Protein AF-A0A928DWS7-F1 (afdb_monomer_lite)

Structure (mmCIF, N/CA/C/O backbone):
data_AF-A0A928DWS7-F1
#
_entry.id   AF-A0A928DWS7-F1
#
loop_
_atom_site.group_PDB
_atom_site.id
_atom_site.type_symbol
_atom_site.label_atom_id
_atom_site.label_alt_id
_atom_site.label_comp_id
_atom_site.label_asym_id
_atom_site.label_entity_id
_atom_site.label_seq_id
_atom_site.pdbx_PDB_ins_code
_atom_site.Cartn_x
_atom_site.Cartn_y
_atom_site.Cartn_z
_atom_site.occupancy
_atom_site.B_iso_or_equiv
_atom_site.auth_seq_id
_atom_site.auth_comp_id
_atom_site.auth_asym_id
_atom_site.auth_atom_id
_atom_site.pdbx_PDB_model_num
ATOM 1 N N . MET A 1 1 ? 19.136 4.650 -46.556 1.00 68.00 1 MET A N 1
ATOM 2 C CA . MET A 1 1 ? 18.592 3.556 -45.717 1.00 68.00 1 MET A CA 1
ATOM 3 C C . MET A 1 1 ? 17.969 4.163 -44.463 1.00 68.00 1 MET A C 1
ATOM 5 O O . MET A 1 1 ? 18.378 5.256 -44.080 1.00 68.00 1 MET A O 1
ATOM 9 N N . ALA A 1 2 ? 16.989 3.501 -43.843 1.00 83.31 2 ALA A N 1
ATOM 10 C CA . ALA A 1 2 ? 16.414 3.910 -42.556 1.00 83.31 2 ALA A CA 1
ATOM 11 C C . ALA A 1 2 ? 17.062 3.123 -41.400 1.00 83.31 2 ALA A C 1
ATOM 13 O O . ALA A 1 2 ? 17.395 1.951 -41.567 1.00 83.31 2 ALA A O 1
ATOM 14 N N . PHE A 1 3 ? 17.236 3.756 -40.236 1.00 87.12 3 PHE A N 1
ATOM 15 C CA . PHE A 1 3 ? 17.772 3.102 -39.038 1.00 87.12 3 PHE A CA 1
ATOM 16 C C . PHE A 1 3 ? 16.782 2.067 -38.485 1.00 87.12 3 PHE A C 1
ATOM 18 O O . PHE A 1 3 ? 15.599 2.367 -38.322 1.00 87.12 3 PHE A O 1
ATOM 25 N N . HIS A 1 4 ? 17.270 0.875 -38.137 1.00 87.94 4 HIS A N 1
ATOM 26 C CA . HIS A 1 4 ? 16.476 -0.162 -37.481 1.00 87.94 4 HIS A CA 1
ATOM 27 C C . HIS A 1 4 ? 17.204 -0.706 -36.250 1.00 87.94 4 HIS A C 1
ATOM 29 O O . HIS A 1 4 ? 18.320 -1.215 -36.349 1.00 87.94 4 HIS A O 1
ATOM 35 N N . PHE A 1 5 ? 16.557 -0.627 -35.085 1.00 91.38 5 PHE A N 1
ATOM 36 C CA . PHE A 1 5 ? 17.107 -1.155 -33.842 1.00 91.38 5 PHE A CA 1
ATOM 37 C C . PHE A 1 5 ? 16.766 -2.640 -33.685 1.00 91.38 5 PHE A C 1
ATOM 39 O O . PHE A 1 5 ? 15.616 -3.005 -33.444 1.00 91.38 5 PHE A O 1
ATOM 46 N N . ARG A 1 6 ? 17.778 -3.512 -33.773 1.00 90.62 6 ARG A N 1
ATOM 47 C CA . ARG A 1 6 ? 17.597 -4.977 -33.768 1.00 90.62 6 ARG A CA 1
ATOM 48 C C . ARG A 1 6 ? 16.918 -5.519 -32.502 1.00 90.62 6 ARG A C 1
ATOM 50 O O . ARG A 1 6 ? 16.294 -6.573 -32.553 1.00 90.62 6 ARG A O 1
ATOM 57 N N . LEU A 1 7 ? 17.027 -4.816 -31.372 1.00 93.81 7 LEU A N 1
ATOM 58 C CA . LEU A 1 7 ? 16.445 -5.236 -30.091 1.00 93.81 7 LEU A CA 1
ATOM 59 C C . LEU A 1 7 ? 15.111 -4.543 -29.775 1.00 93.81 7 LEU A C 1
ATOM 61 O O . LEU A 1 7 ? 14.636 -4.631 -28.645 1.00 93.81 7 LEU A O 1
ATOM 65 N N . ARG A 1 8 ? 14.473 -3.890 -30.757 1.00 93.69 8 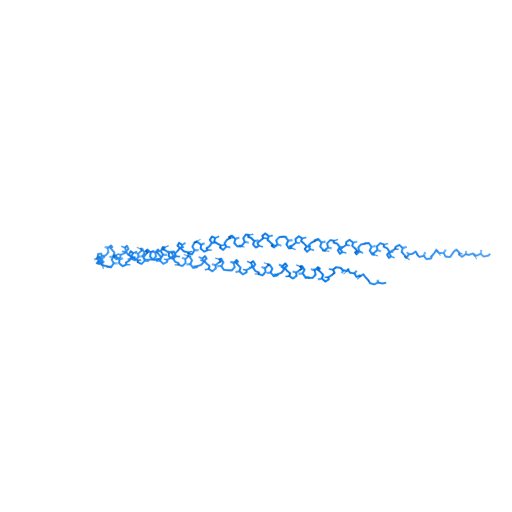ARG A N 1
ATOM 66 C CA . ARG A 1 8 ? 13.236 -3.122 -30.543 1.00 93.69 8 ARG A CA 1
ATOM 67 C C . ARG A 1 8 ? 12.110 -3.950 -29.927 1.00 93.69 8 ARG A C 1
ATOM 69 O O . ARG A 1 8 ? 11.414 -3.468 -29.041 1.00 93.69 8 ARG A O 1
ATOM 76 N N . THR A 1 9 ? 11.929 -5.193 -30.368 1.00 94.69 9 THR A N 1
ATOM 77 C CA . THR A 1 9 ? 10.902 -6.086 -29.808 1.00 94.69 9 THR A CA 1
ATOM 78 C C . THR A 1 9 ? 11.180 -6.414 -28.343 1.00 94.69 9 THR A C 1
ATOM 80 O O . THR A 1 9 ? 10.264 -6.397 -27.530 1.00 94.69 9 THR A O 1
ATOM 83 N N . VAL A 1 10 ? 12.445 -6.650 -27.985 1.00 94.94 10 VAL A N 1
ATOM 84 C CA . VAL A 1 10 ? 12.838 -6.960 -26.602 1.00 94.94 10 VAL A CA 1
ATOM 85 C C . VAL A 1 10 ? 12.668 -5.735 -25.703 1.00 94.94 10 VAL A C 1
ATOM 87 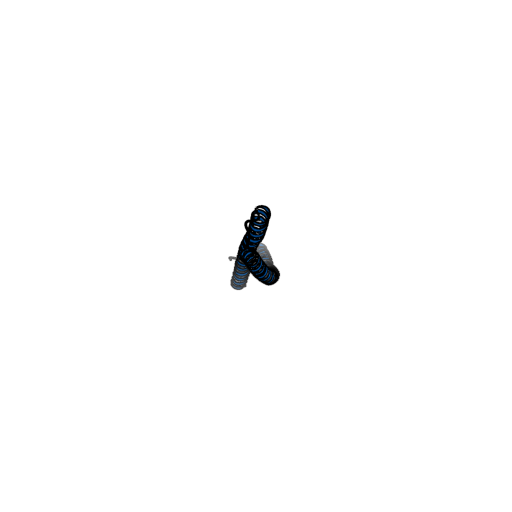O O . VAL A 1 10 ? 12.129 -5.858 -24.608 1.00 94.94 10 VAL A O 1
ATOM 90 N N . GLN A 1 11 ? 13.045 -4.549 -26.188 1.00 94.69 11 GLN A N 1
ATOM 91 C CA . GLN A 1 11 ? 12.812 -3.279 -25.496 1.00 94.69 11 GLN A CA 1
ATOM 92 C C . GLN A 1 11 ? 11.321 -3.073 -25.192 1.00 94.69 11 GLN A C 1
ATOM 94 O O . GLN A 1 11 ? 10.976 -2.808 -24.046 1.00 94.69 11 GLN A O 1
ATOM 99 N N . LYS A 1 12 ? 10.433 -3.296 -26.172 1.00 96.25 12 LYS A N 1
ATOM 100 C CA . LYS A 1 12 ? 8.976 -3.205 -25.966 1.00 96.25 12 LYS A CA 1
ATOM 101 C C . LYS A 1 12 ? 8.462 -4.174 -24.900 1.00 96.25 12 LYS A C 1
ATOM 103 O O . LYS A 1 12 ? 7.630 -3.797 -24.087 1.00 96.25 12 LYS A O 1
ATOM 108 N N . VAL A 1 13 ? 8.954 -5.415 -24.881 1.00 96.62 13 VAL A N 1
ATOM 109 C CA . VAL A 1 13 ? 8.576 -6.386 -23.837 1.00 96.62 13 VAL A CA 1
ATOM 110 C C . VAL A 1 13 ? 8.987 -5.886 -22.450 1.00 96.62 13 VAL A C 1
ATOM 112 O O . VAL A 1 13 ? 8.236 -6.052 -21.494 1.00 96.62 13 VAL A O 1
ATOM 115 N N . GLN A 1 14 ? 10.152 -5.249 -22.330 1.00 96.00 14 GLN A N 1
ATOM 116 C CA . GLN A 1 14 ? 10.609 -4.701 -21.052 1.00 96.00 14 GLN A CA 1
ATOM 117 C C . GLN A 1 14 ? 9.837 -3.451 -20.622 1.00 96.00 14 GLN A C 1
ATOM 119 O O . GLN A 1 14 ? 9.562 -3.282 -19.435 1.00 96.00 14 GLN A O 1
ATOM 124 N N . GLU A 1 15 ? 9.442 -2.603 -21.573 1.00 97.12 15 GLU A N 1
ATOM 125 C CA . GLU A 1 15 ? 8.537 -1.476 -21.322 1.00 97.12 15 GLU A CA 1
ATOM 126 C C . GLU A 1 15 ? 7.193 -1.968 -20.771 1.00 97.12 15 GLU A C 1
ATOM 128 O O . GLU A 1 15 ? 6.758 -1.489 -19.727 1.00 97.12 15 GLU A O 1
ATOM 133 N N . LEU A 1 16 ? 6.599 -2.993 -21.394 1.00 97.25 16 LEU A N 1
ATOM 134 C CA . LEU A 1 16 ? 5.348 -3.597 -20.923 1.00 97.25 16 LEU A CA 1
ATOM 135 C C . LEU A 1 16 ? 5.480 -4.161 -19.504 1.00 97.25 16 LEU A C 1
ATOM 137 O O . LEU A 1 16 ? 4.663 -3.845 -18.648 1.00 97.25 16 LEU A O 1
ATOM 141 N N . LYS A 1 17 ? 6.547 -4.916 -19.213 1.00 95.19 17 LYS A N 1
ATOM 142 C CA . LYS A 1 17 ? 6.801 -5.441 -17.859 1.00 95.19 17 LYS A CA 1
ATOM 143 C C . LYS A 1 17 ? 6.961 -4.337 -16.814 1.00 95.19 17 LYS A C 1
ATOM 145 O O . LYS A 1 17 ? 6.488 -4.476 -15.687 1.00 95.19 17 LYS A O 1
ATOM 150 N N . ARG A 1 18 ? 7.638 -3.237 -17.160 1.00 97.62 18 ARG A N 1
ATOM 151 C CA . ARG A 1 18 ? 7.743 -2.065 -16.280 1.00 97.62 18 ARG A CA 1
ATOM 152 C C . ARG A 1 18 ? 6.356 -1.486 -16.012 1.00 97.62 18 ARG A C 1
ATOM 154 O O . ARG A 1 18 ? 6.051 -1.158 -14.869 1.00 97.62 18 ARG A O 1
ATOM 161 N N . ASP A 1 19 ? 5.532 -1.361 -17.043 1.00 98.00 19 ASP A N 1
ATOM 162 C CA . ASP A 1 19 ? 4.207 -0.755 -16.933 1.00 98.00 19 ASP A CA 1
ATOM 163 C C . ASP A 1 19 ? 3.243 -1.644 -16.124 1.00 98.00 19 ASP A C 1
ATOM 165 O O . ASP A 1 19 ? 2.558 -1.140 -15.235 1.00 98.00 19 ASP A O 1
ATOM 169 N N . GLU A 1 20 ? 3.295 -2.967 -16.297 1.00 97.12 20 GLU A N 1
ATOM 170 C CA . GLU A 1 20 ? 2.606 -3.946 -15.439 1.00 97.12 20 GLU A CA 1
ATOM 171 C C . GLU A 1 20 ? 3.024 -3.810 -13.966 1.00 97.12 20 GLU A C 1
ATOM 173 O O . GLU A 1 20 ? 2.186 -3.815 -13.057 1.00 97.12 20 GLU A O 1
ATOM 178 N N . LYS A 1 21 ? 4.327 -3.627 -13.707 1.00 97.06 21 LYS A N 1
ATOM 179 C CA . LYS A 1 21 ? 4.839 -3.407 -12.348 1.00 97.06 21 LYS A CA 1
ATOM 180 C C . LYS A 1 21 ? 4.359 -2.082 -11.754 1.00 97.06 21 LYS A C 1
ATOM 182 O O . LYS A 1 21 ? 4.072 -2.048 -10.555 1.00 97.06 21 LYS A O 1
ATOM 187 N N . LYS A 1 22 ? 4.252 -1.017 -12.561 1.00 97.94 22 LYS A N 1
ATOM 188 C CA . LYS A 1 22 ? 3.690 0.283 -12.144 1.00 97.94 22 LYS A CA 1
ATOM 189 C C . LYS A 1 22 ? 2.221 0.159 -11.777 1.00 97.94 22 LYS A C 1
ATOM 191 O O . LYS A 1 22 ? 1.818 0.667 -10.734 1.00 97.94 22 LYS A O 1
ATOM 196 N N . GLN A 1 23 ? 1.447 -0.539 -12.602 1.00 98.19 23 GLN A N 1
ATOM 197 C CA . GLN A 1 23 ? 0.036 -0.779 -12.332 1.00 98.19 23 GLN A CA 1
ATOM 198 C C . GLN A 1 23 ? -0.145 -1.581 -11.040 1.00 98.19 23 GLN A C 1
ATOM 200 O O . GLN A 1 23 ? -0.872 -1.148 -10.151 1.00 98.19 23 GLN A O 1
ATOM 205 N N . THR A 1 24 ? 0.593 -2.683 -10.884 1.00 97.00 24 THR A N 1
ATOM 206 C CA . THR A 1 24 ? 0.567 -3.494 -9.656 1.00 97.00 24 THR A CA 1
ATOM 207 C C . THR A 1 24 ? 0.898 -2.656 -8.416 1.00 97.00 24 THR A C 1
ATOM 209 O O . THR A 1 24 ? 0.219 -2.758 -7.397 1.00 97.00 24 THR A O 1
ATOM 212 N N . LEU A 1 25 ? 1.915 -1.789 -8.489 1.00 98.19 25 LEU A N 1
ATOM 213 C CA . LEU A 1 25 ? 2.262 -0.897 -7.379 1.00 98.19 25 LEU A CA 1
ATOM 214 C C . LEU A 1 25 ? 1.119 0.073 -7.044 1.00 98.19 25 LEU A C 1
ATOM 216 O O . LEU A 1 25 ? 0.811 0.267 -5.870 1.00 98.19 25 LEU A O 1
ATOM 220 N N . ALA A 1 26 ? 0.477 0.660 -8.056 1.00 98.19 26 ALA A N 1
ATOM 221 C CA . ALA A 1 26 ? -0.658 1.557 -7.857 1.00 98.19 26 ALA A CA 1
ATOM 222 C C . ALA A 1 26 ? -1.836 0.843 -7.169 1.00 98.19 26 ALA A C 1
ATOM 224 O O . ALA A 1 26 ? -2.413 1.382 -6.226 1.00 98.19 26 ALA A O 1
ATOM 225 N N . GLU A 1 27 ? -2.141 -0.391 -7.576 1.00 98.06 27 GLU A N 1
ATOM 226 C CA . GLU A 1 27 ? -3.183 -1.214 -6.953 1.00 98.06 27 GLU A CA 1
ATOM 227 C C . GLU A 1 27 ? -2.870 -1.537 -5.482 1.00 98.06 27 GLU A C 1
ATOM 229 O O . GLU A 1 27 ? -3.758 -1.486 -4.628 1.00 98.06 27 GLU A O 1
ATOM 234 N N . LEU A 1 28 ? -1.609 -1.846 -5.155 1.00 98.00 28 LEU A N 1
ATOM 235 C CA . LEU A 1 28 ? -1.191 -2.097 -3.771 1.00 98.00 28 LEU A CA 1
ATOM 236 C C . LEU A 1 28 ? -1.313 -0.842 -2.897 1.00 98.00 28 LEU A C 1
ATOM 238 O O . LEU A 1 28 ? -1.804 -0.927 -1.771 1.00 98.00 28 LEU A O 1
ATOM 242 N N . LEU A 1 29 ? -0.918 0.322 -3.418 1.00 98.06 29 LEU A N 1
ATOM 243 C CA . LEU A 1 29 ? -1.060 1.603 -2.719 1.00 98.06 29 LEU A CA 1
ATOM 244 C C . LEU A 1 29 ? -2.533 1.969 -2.501 1.00 98.06 29 LEU A C 1
ATOM 246 O O . LEU A 1 29 ? -2.901 2.435 -1.424 1.00 98.06 29 LEU A O 1
ATOM 250 N N . GLN A 1 30 ? -3.398 1.705 -3.483 1.00 98.31 30 GLN A N 1
ATOM 251 C CA . GLN A 1 30 ? -4.838 1.893 -3.316 1.00 98.31 30 GLN A CA 1
ATOM 252 C C . GLN A 1 30 ? -5.387 1.006 -2.190 1.00 98.31 30 GLN A C 1
ATOM 254 O O . GLN A 1 30 ? -6.077 1.503 -1.301 1.00 98.31 30 GLN A O 1
ATOM 259 N N . LYS A 1 31 ? -5.030 -0.285 -2.173 1.00 97.88 31 LYS A N 1
ATOM 260 C CA . LYS A 1 31 ? -5.426 -1.205 -1.093 1.00 97.88 31 LYS A CA 1
ATOM 261 C C . LYS A 1 31 ? -4.940 -0.731 0.277 1.00 97.88 31 LYS A C 1
ATOM 263 O O . LYS A 1 31 ? -5.658 -0.891 1.262 1.00 97.88 31 LYS A O 1
ATOM 268 N N . GLN A 1 32 ? -3.752 -0.128 0.352 1.00 98.25 32 GLN A N 1
ATOM 269 C CA . GLN A 1 32 ? -3.217 0.420 1.600 1.00 98.25 32 GLN A CA 1
ATOM 270 C C . GLN A 1 32 ? -4.070 1.586 2.104 1.00 98.25 32 GLN A C 1
ATOM 272 O O . GLN A 1 32 ? -4.421 1.617 3.283 1.00 98.25 32 GLN A O 1
ATOM 277 N N . ASN A 1 33 ? -4.470 2.489 1.208 1.00 98.12 33 ASN A N 1
ATOM 278 C CA . ASN A 1 33 ? -5.361 3.595 1.552 1.00 98.12 33 ASN A CA 1
ATOM 279 C C . ASN A 1 33 ? -6.721 3.085 2.052 1.00 98.12 33 ASN A C 1
ATOM 281 O O . ASN A 1 33 ? -7.184 3.502 3.113 1.00 98.12 33 ASN A O 1
ATOM 285 N N . GLU A 1 34 ? -7.329 2.122 1.354 1.00 97.94 34 GLU A N 1
ATOM 286 C CA . GLU A 1 34 ? -8.592 1.503 1.780 1.00 97.94 34 GLU A CA 1
ATOM 287 C C . GLU A 1 34 ? -8.470 0.842 3.164 1.00 97.94 34 GLU A C 1
ATOM 289 O O . GLU A 1 34 ? -9.386 0.907 3.992 1.00 97.94 34 GLU A O 1
ATOM 294 N N . LEU A 1 35 ? -7.331 0.206 3.445 1.00 97.88 35 LEU A N 1
ATOM 295 C CA . LEU A 1 35 ? -7.051 -0.402 4.741 1.00 97.88 35 LEU A CA 1
ATOM 296 C C . LEU A 1 35 ? -6.922 0.656 5.847 1.00 97.88 35 LEU A C 1
ATOM 298 O O . LEU A 1 35 ? -7.516 0.507 6.919 1.00 97.88 35 LEU A O 1
ATOM 302 N N . HIS A 1 36 ? -6.216 1.756 5.578 1.00 98.12 36 HIS A N 1
ATOM 303 C CA . HIS A 1 36 ? -6.091 2.888 6.499 1.00 98.12 36 HIS A CA 1
ATOM 304 C C . HIS A 1 36 ? -7.442 3.532 6.807 1.00 98.12 36 HIS A C 1
ATOM 306 O O . HIS A 1 36 ? -7.736 3.817 7.972 1.00 98.12 36 HIS A O 1
ATOM 312 N N . GLU A 1 37 ? -8.304 3.697 5.805 1.00 98.31 37 GLU A N 1
ATOM 313 C CA . GLU A 1 37 ? -9.667 4.198 5.990 1.00 98.31 37 GLU A CA 1
ATOM 314 C C . GLU A 1 37 ? -10.501 3.273 6.888 1.00 98.31 37 GLU A C 1
ATOM 316 O O . GLU A 1 37 ? -11.172 3.738 7.821 1.00 98.31 37 GLU A O 1
ATOM 321 N N . LYS A 1 38 ? -10.417 1.951 6.677 1.00 98.00 38 LYS A N 1
ATOM 322 C CA . LYS A 1 38 ? -11.077 0.952 7.536 1.00 98.00 38 LYS A CA 1
ATOM 323 C C . LYS A 1 38 ? -10.574 1.036 8.976 1.00 98.00 38 LYS A C 1
ATOM 325 O O . LYS A 1 38 ? -11.385 1.098 9.905 1.00 98.00 38 LYS A O 1
ATOM 330 N N . MET A 1 39 ? -9.259 1.104 9.179 1.00 98.31 39 MET A N 1
ATOM 331 C CA . MET A 1 39 ? -8.655 1.248 10.508 1.00 98.31 39 MET A CA 1
ATOM 332 C C . MET A 1 39 ? -9.100 2.544 11.194 1.00 98.31 39 MET A C 1
ATOM 334 O O . MET A 1 39 ? -9.472 2.528 12.371 1.00 98.31 39 MET A O 1
ATOM 338 N N . ALA A 1 40 ? -9.125 3.664 10.468 1.00 98.38 40 ALA A N 1
ATOM 339 C CA . ALA A 1 40 ? -9.605 4.944 10.982 1.00 98.38 40 ALA A CA 1
ATOM 340 C C . ALA A 1 40 ? -11.088 4.877 11.381 1.00 98.38 40 ALA A C 1
ATOM 342 O O . ALA A 1 40 ? -11.468 5.381 12.441 1.00 98.38 40 ALA A O 1
ATOM 343 N N . SER A 1 41 ? -11.923 4.209 10.582 1.00 98.19 41 SER A N 1
ATOM 344 C CA . SER A 1 41 ? -13.337 3.970 10.892 1.00 98.19 41 SER A CA 1
ATOM 345 C C . SER A 1 41 ? -13.516 3.144 12.172 1.00 98.19 41 SER A C 1
ATOM 347 O O . SER A 1 41 ? -14.304 3.521 13.042 1.00 98.19 41 SER A O 1
ATOM 349 N N . ILE A 1 42 ? -12.743 2.067 12.355 1.00 97.75 42 ILE A N 1
ATOM 350 C CA . ILE A 1 42 ? -12.785 1.257 13.585 1.00 97.75 42 ILE A CA 1
ATOM 351 C C . ILE A 1 42 ? -12.324 2.068 14.799 1.00 97.75 42 ILE A C 1
ATOM 353 O O . ILE A 1 42 ? -13.009 2.067 15.820 1.00 97.75 42 ILE A O 1
ATOM 357 N N . ARG A 1 43 ? -11.230 2.832 14.690 1.00 97.94 43 ARG A N 1
ATOM 358 C CA . ARG A 1 43 ? -10.757 3.714 15.773 1.00 97.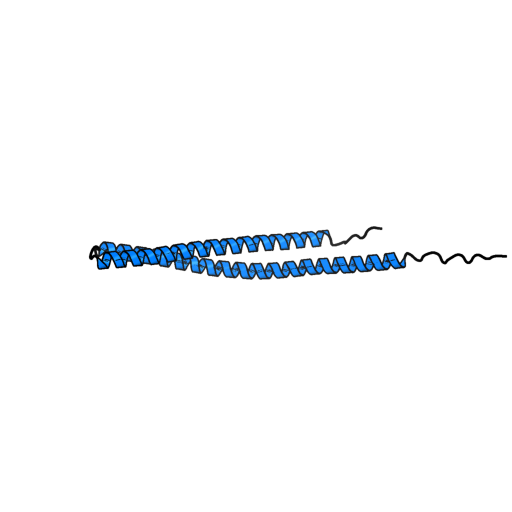94 43 ARG A CA 1
ATOM 359 C C . ARG A 1 43 ? -11.827 4.729 16.186 1.00 97.94 43 ARG A C 1
ATOM 361 O O . ARG A 1 43 ? -12.079 4.902 17.378 1.00 97.94 43 ARG A O 1
ATOM 368 N N . LYS A 1 44 ? -12.517 5.341 15.216 1.00 98.06 44 LYS A N 1
ATOM 369 C CA . LYS A 1 44 ? -13.661 6.233 15.476 1.00 98.06 44 LYS A CA 1
ATOM 370 C C . LYS A 1 44 ? -14.802 5.502 16.192 1.00 98.06 44 LYS A C 1
ATOM 372 O O . LYS A 1 44 ? -15.364 6.046 17.140 1.00 98.06 44 LYS A O 1
ATOM 377 N N . LYS A 1 45 ? -15.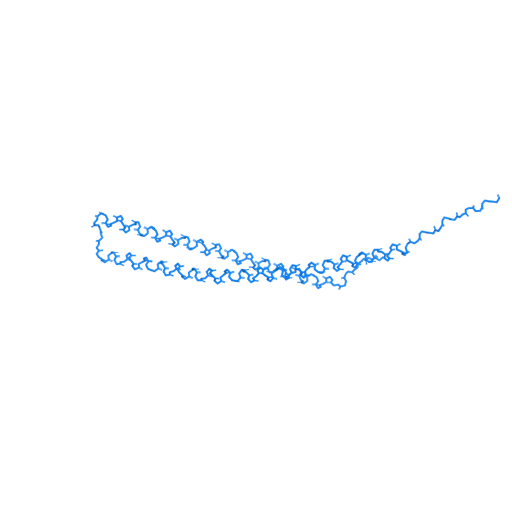128 4.267 15.790 1.00 97.62 45 LYS A N 1
ATOM 378 C CA . LYS A 1 45 ? -16.153 3.440 16.458 1.00 97.62 45 LYS A CA 1
ATOM 379 C C . LYS A 1 45 ? -15.778 3.104 17.903 1.00 97.62 45 LYS A C 1
ATOM 381 O O . LYS A 1 45 ? -16.642 3.205 18.771 1.00 97.62 45 LYS A O 1
ATOM 386 N N . ILE A 1 46 ? -14.515 2.769 18.177 1.00 97.06 46 ILE A N 1
ATOM 387 C CA . ILE A 1 46 ? -14.015 2.533 19.543 1.00 97.06 46 ILE A CA 1
ATOM 388 C C . ILE A 1 46 ? -14.182 3.800 20.387 1.00 97.06 46 ILE A C 1
ATOM 390 O O . ILE A 1 46 ? -14.766 3.744 21.467 1.00 97.06 46 ILE A O 1
ATOM 394 N N . ALA A 1 47 ? -13.729 4.953 19.884 1.00 97.44 47 ALA A N 1
ATOM 395 C CA . ALA A 1 47 ? -13.841 6.225 20.598 1.00 97.44 47 ALA A CA 1
ATOM 396 C C . ALA A 1 47 ? -15.303 6.590 20.906 1.00 97.44 47 ALA A C 1
ATOM 398 O O . ALA A 1 47 ? -15.629 6.943 22.039 1.00 97.44 47 ALA A O 1
ATOM 399 N N . ARG A 1 48 ? -16.200 6.430 19.923 1.00 97.00 48 ARG A N 1
ATOM 400 C CA . ARG A 1 48 ? -17.640 6.661 20.100 1.00 97.00 48 ARG A CA 1
ATOM 401 C C . ARG A 1 48 ? -18.242 5.732 21.154 1.00 97.00 48 ARG A C 1
ATOM 403 O O . ARG A 1 48 ? -18.957 6.206 22.028 1.00 97.00 48 ARG A O 1
ATOM 410 N N . THR A 1 49 ? -17.917 4.442 21.096 1.00 95.31 49 THR A N 1
ATOM 411 C CA . THR A 1 49 ? -18.397 3.431 22.053 1.00 95.31 49 THR A CA 1
ATOM 412 C C . THR A 1 49 ? -17.964 3.772 23.477 1.00 95.31 49 THR A C 1
ATOM 414 O O . THR A 1 49 ? -18.784 3.781 24.393 1.00 95.31 49 THR A O 1
ATOM 417 N N . ARG A 1 50 ? -16.690 4.138 23.657 1.00 95.50 50 ARG A N 1
ATOM 418 C CA . ARG A 1 50 ? -16.145 4.540 24.959 1.00 95.50 50 ARG A CA 1
ATOM 419 C C . ARG A 1 50 ? -16.814 5.806 25.494 1.00 95.50 50 ARG A C 1
ATOM 421 O O . ARG A 1 50 ? -17.126 5.863 26.682 1.00 95.50 50 ARG A O 1
ATOM 428 N N . SER A 1 51 ? -17.058 6.795 24.631 1.00 95.31 51 SER A N 1
ATOM 429 C CA . SER A 1 51 ? -17.755 8.034 25.002 1.00 95.31 51 SER A CA 1
ATOM 430 C C . SER A 1 51 ? -19.205 7.772 25.410 1.00 95.31 51 SER A C 1
ATOM 432 O O . SER A 1 51 ? -19.653 8.295 26.425 1.00 95.31 51 SER A O 1
ATOM 434 N N . GLU A 1 52 ? -19.928 6.940 24.658 1.00 93.50 52 GLU A N 1
ATOM 435 C CA . GLU A 1 52 ? -21.311 6.570 24.972 1.00 93.50 52 GLU A CA 1
ATOM 436 C C . GLU A 1 52 ? -21.393 5.806 26.298 1.00 93.50 52 GLU A C 1
ATOM 438 O O . GLU A 1 52 ? -22.235 6.110 27.144 1.00 93.50 52 GLU A O 1
ATOM 443 N N . ARG A 1 53 ? -20.471 4.860 26.524 1.00 93.50 53 ARG A N 1
ATOM 444 C CA . ARG A 1 53 ? -20.363 4.151 27.802 1.00 93.50 53 ARG A CA 1
ATOM 445 C C . ARG A 1 53 ? -20.119 5.124 28.956 1.00 93.50 53 ARG A C 1
ATOM 447 O O . ARG A 1 53 ? -20.785 5.014 29.980 1.00 93.50 53 ARG A O 1
ATOM 454 N N . ALA A 1 54 ? -19.178 6.058 28.807 1.00 92.56 54 ALA A N 1
ATOM 455 C CA . ALA A 1 54 ? -18.854 7.042 29.840 1.00 92.56 54 ALA A CA 1
ATOM 456 C C . ALA A 1 54 ? -20.053 7.946 30.170 1.00 92.56 54 ALA A C 1
ATOM 458 O O . ALA A 1 54 ? -20.364 8.139 31.345 1.00 92.56 54 ALA A O 1
ATOM 459 N N . GLN A 1 55 ? -20.768 8.424 29.147 1.00 93.56 55 GLN A N 1
ATOM 460 C CA . GLN A 1 55 ? -21.972 9.232 29.325 1.00 93.56 55 GLN A CA 1
ATOM 461 C C . GLN A 1 55 ? -23.054 8.463 30.098 1.00 93.56 55 GLN A C 1
ATOM 463 O O . GLN A 1 55 ? -23.486 8.909 31.160 1.00 93.56 55 GLN A O 1
ATOM 468 N N . ARG A 1 56 ? -23.431 7.264 29.636 1.00 91.31 56 ARG A N 1
ATOM 469 C CA . ARG A 1 56 ? -24.485 6.463 30.286 1.00 91.31 56 ARG A CA 1
ATOM 470 C C . ARG A 1 56 ? -24.119 6.037 31.711 1.00 91.31 56 ARG A C 1
ATOM 472 O O . ARG A 1 56 ? -24.994 5.885 32.561 1.00 91.31 56 ARG A O 1
ATOM 479 N N . MET A 1 57 ? -22.829 5.846 31.986 1.00 90.25 57 MET A N 1
ATOM 480 C CA . MET A 1 57 ? -22.331 5.559 33.332 1.00 90.25 57 MET A CA 1
ATOM 481 C C . MET A 1 57 ? -22.504 6.762 34.265 1.00 90.25 57 MET A C 1
ATOM 483 O O . MET A 1 57 ? -22.928 6.587 35.405 1.00 90.25 57 MET A O 1
ATOM 487 N N . SER A 1 58 ? -22.232 7.978 33.774 1.00 90.19 58 SER A N 1
ATOM 488 C CA . SER A 1 58 ? -22.416 9.220 34.538 1.00 90.19 58 SER A CA 1
ATOM 489 C C . SER A 1 58 ? -23.884 9.480 34.898 1.00 90.19 58 SER A C 1
ATOM 491 O O . SER A 1 58 ? -24.186 9.934 35.998 1.00 90.19 58 SER A O 1
ATOM 493 N N . GLU A 1 59 ? -24.800 9.078 34.016 1.00 91.19 59 GLU A N 1
ATOM 494 C CA . GLU A 1 59 ? -26.251 9.182 34.202 1.00 91.19 59 GLU A CA 1
ATOM 495 C C . GLU A 1 59 ? -26.821 8.039 35.076 1.00 91.19 59 GLU A C 1
ATOM 497 O O . GLU A 1 59 ? -28.025 7.980 35.312 1.00 91.19 59 GLU A O 1
ATOM 502 N N . LYS A 1 60 ? -25.970 7.123 35.577 1.00 85.56 60 LYS A N 1
ATOM 503 C CA . LYS A 1 60 ? -26.352 5.899 36.318 1.00 85.56 60 LYS A CA 1
ATOM 504 C C . LYS A 1 60 ? -27.345 5.005 35.555 1.00 85.56 60 LYS A C 1
ATOM 506 O O . LYS A 1 60 ? -28.106 4.257 36.163 1.00 85.56 60 LYS A O 1
ATOM 511 N N . MET A 1 61 ? -27.317 5.051 34.223 1.00 82.38 61 MET A N 1
ATOM 512 C CA . MET A 1 61 ? -28.265 4.353 33.345 1.00 82.38 61 MET A CA 1
ATOM 513 C C . MET A 1 61 ? -27.781 2.973 32.872 1.00 82.38 61 MET A C 1
ATOM 515 O O . MET A 1 61 ? -28.407 2.383 31.993 1.00 82.38 61 MET A O 1
ATOM 519 N N . LEU A 1 62 ? -26.665 2.457 33.404 1.00 84.25 62 LEU A N 1
ATOM 520 C CA . LEU A 1 62 ? -26.092 1.176 32.979 1.00 84.25 62 LEU A CA 1
ATOM 521 C C . LEU A 1 62 ? -26.283 0.074 34.017 1.00 84.25 62 LEU A C 1
ATOM 523 O O . LEU A 1 62 ? -25.853 0.203 35.163 1.00 84.25 62 LEU A O 1
ATOM 527 N N . SER A 1 63 ? -26.834 -1.056 33.576 1.00 90.94 63 SER A N 1
ATOM 528 C CA . SER A 1 63 ? -26.724 -2.319 34.305 1.00 90.94 63 SER A CA 1
ATOM 529 C C . SER A 1 63 ? -25.339 -2.954 34.113 1.00 90.94 63 SER A C 1
ATOM 531 O O . SER A 1 63 ? -24.623 -2.664 33.149 1.00 90.94 63 SER A O 1
ATOM 533 N N . MET A 1 64 ? -24.963 -3.875 35.008 1.00 88.69 64 MET A N 1
ATOM 534 C CA . MET A 1 64 ? -23.719 -4.651 34.875 1.00 88.69 64 MET A CA 1
ATOM 535 C C . MET A 1 64 ? -23.662 -5.448 33.563 1.00 88.69 64 MET A C 1
ATOM 537 O O . MET A 1 64 ? -22.603 -5.534 32.940 1.00 88.69 64 MET A O 1
ATOM 541 N N . ASP A 1 65 ? -24.800 -5.971 33.100 1.00 93.56 65 ASP A N 1
ATOM 542 C CA . ASP A 1 65 ? -24.880 -6.679 31.821 1.00 93.56 65 ASP A CA 1
ATOM 543 C C . ASP A 1 65 ? -24.597 -5.754 30.636 1.00 93.56 65 ASP A C 1
ATOM 545 O O . ASP A 1 65 ? -23.853 -6.122 29.727 1.00 93.56 65 ASP A O 1
ATOM 549 N N . GLN A 1 66 ? -25.123 -4.526 30.656 1.00 91.81 66 GLN A N 1
ATOM 550 C CA . GLN A 1 66 ? -24.844 -3.534 29.617 1.00 91.81 66 GLN A CA 1
ATOM 551 C C . GLN A 1 66 ? -23.371 -3.111 29.628 1.00 91.81 66 GLN A C 1
ATOM 553 O O . GLN A 1 66 ? -22.754 -3.011 28.568 1.00 91.81 66 GLN A O 1
ATOM 558 N N . LEU A 1 67 ? -22.772 -2.926 30.810 1.00 91.12 67 LEU A N 1
ATOM 559 C CA . LEU A 1 67 ? -21.342 -2.630 30.938 1.00 91.12 67 LEU A CA 1
ATOM 560 C C . LEU A 1 67 ? -20.484 -3.746 30.319 1.00 91.12 67 LEU A C 1
ATOM 562 O O . LEU A 1 67 ? -19.555 -3.477 29.552 1.00 91.12 67 LEU A O 1
ATOM 566 N N . ARG A 1 68 ? -20.834 -5.006 30.605 1.00 94.00 68 ARG A N 1
ATOM 567 C CA . ARG A 1 68 ? -20.180 -6.181 30.023 1.00 94.00 68 ARG A CA 1
ATOM 568 C C . ARG A 1 68 ? -20.336 -6.220 28.502 1.00 94.00 68 ARG A C 1
ATOM 570 O O . ARG A 1 68 ? -19.362 -6.520 27.816 1.00 94.00 68 ARG A O 1
ATOM 577 N N . GLN A 1 69 ? -21.515 -5.898 27.969 1.00 94.56 69 GLN A N 1
ATOM 578 C CA . GLN A 1 69 ? -21.749 -5.836 26.521 1.00 94.56 69 GLN A CA 1
ATOM 579 C C . GLN A 1 69 ? -20.878 -4.771 25.843 1.00 94.56 69 GLN A C 1
ATOM 581 O O . GLN A 1 69 ? -20.239 -5.071 24.835 1.00 94.56 69 GLN A O 1
ATOM 586 N N . PHE A 1 70 ? -20.785 -3.565 26.417 1.00 94.25 70 PHE A N 1
ATOM 587 C CA . PHE A 1 70 ? -19.884 -2.523 25.913 1.00 94.25 70 PHE A CA 1
ATOM 588 C C . PHE A 1 70 ? -18.433 -2.999 25.886 1.00 94.25 70 PHE A C 1
ATOM 590 O O . PHE A 1 70 ? -17.755 -2.846 24.874 1.00 94.25 70 PHE A O 1
ATOM 597 N N . HIS A 1 71 ? -17.964 -3.615 26.973 1.00 93.62 71 HIS A N 1
ATOM 598 C CA . HIS A 1 71 ? -16.598 -4.120 27.046 1.00 93.62 71 HIS A CA 1
ATOM 599 C C . HIS A 1 71 ? -16.326 -5.218 26.007 1.00 93.62 71 HIS A C 1
ATOM 601 O O . HIS A 1 71 ? -15.344 -5.144 25.276 1.00 93.62 71 H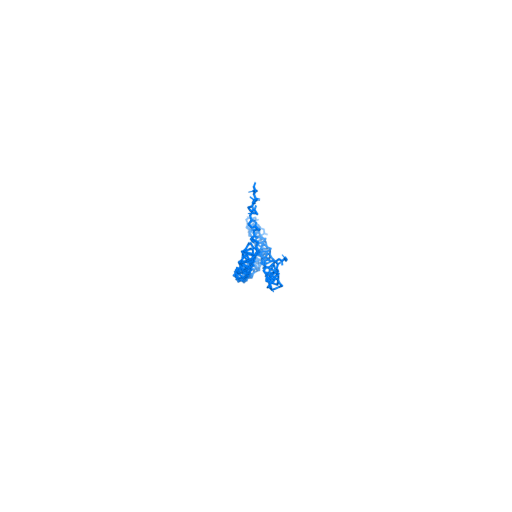IS A O 1
ATOM 607 N N . GLN A 1 72 ? -17.223 -6.200 25.872 1.00 96.69 72 GLN A N 1
ATOM 608 C CA . GLN A 1 72 ? -17.091 -7.251 24.858 1.00 96.69 72 GLN A CA 1
ATOM 609 C C . GLN A 1 72 ? -17.065 -6.681 23.438 1.00 96.69 72 GLN A C 1
ATOM 611 O O . GLN A 1 72 ? -16.310 -7.159 22.591 1.00 96.69 72 GLN A O 1
ATOM 616 N N . PHE A 1 73 ? -17.884 -5.665 23.169 1.00 96.44 73 PHE A N 1
ATOM 617 C CA . PHE A 1 73 ? -17.899 -4.998 21.878 1.00 96.44 73 PHE A CA 1
ATOM 618 C C . PHE A 1 73 ? -16.599 -4.225 21.613 1.00 96.44 73 PHE A C 1
ATOM 620 O O . PHE A 1 73 ? -16.033 -4.361 20.530 1.00 96.44 73 PHE A O 1
ATOM 627 N N . GLU A 1 74 ? -16.075 -3.494 22.601 1.00 96.06 74 GLU A N 1
ATOM 628 C CA . GLU A 1 74 ? -14.767 -2.830 22.510 1.00 96.06 74 GLU A CA 1
ATOM 629 C C . GLU A 1 74 ? -13.640 -3.831 22.228 1.00 96.06 74 GLU A C 1
ATOM 631 O O . GLU A 1 74 ? -12.882 -3.625 21.282 1.00 96.06 74 GLU A O 1
ATOM 636 N N . CYS A 1 75 ? -13.580 -4.950 22.959 1.00 97.31 75 CYS A N 1
ATOM 637 C CA . CYS A 1 75 ? -12.571 -5.987 22.731 1.00 97.31 75 CYS A CA 1
ATOM 638 C C . CYS A 1 75 ? -12.628 -6.550 21.306 1.00 97.31 75 CYS A C 1
ATOM 640 O O . CYS A 1 75 ? -11.587 -6.755 20.687 1.00 97.31 75 CYS A O 1
ATOM 642 N N . ARG A 1 76 ? -13.829 -6.764 20.750 1.00 98.06 76 ARG A N 1
ATOM 643 C CA . ARG A 1 76 ? -13.983 -7.207 19.353 1.00 98.06 76 ARG A CA 1
ATOM 644 C C . ARG A 1 76 ? -13.473 -6.160 18.364 1.00 98.06 76 ARG A C 1
ATOM 646 O O . ARG A 1 76 ? -12.806 -6.505 17.397 1.00 98.06 76 ARG A O 1
ATOM 653 N N . LEU A 1 77 ? -13.767 -4.879 18.592 1.00 97.62 77 LEU A N 1
ATOM 654 C CA . LEU A 1 77 ? -13.267 -3.803 17.731 1.00 97.62 77 LEU A CA 1
ATOM 655 C C . LEU A 1 77 ? -11.738 -3.684 17.791 1.00 97.62 77 LEU A C 1
ATOM 657 O O . LEU A 1 77 ? -11.108 -3.456 16.762 1.00 97.62 77 LEU A O 1
ATOM 661 N N . GLU A 1 78 ? -11.144 -3.849 18.971 1.00 97.88 78 GLU A N 1
ATOM 662 C CA . GLU A 1 78 ? -9.690 -3.836 19.162 1.00 97.88 78 GLU A CA 1
ATOM 663 C C . GLU A 1 78 ? -9.012 -5.037 18.497 1.00 97.88 78 GLU A C 1
ATOM 665 O O . GLU A 1 78 ? -7.988 -4.867 17.838 1.00 97.88 78 GLU A O 1
ATOM 670 N N . GLN A 1 79 ? -9.608 -6.229 18.596 1.00 98.12 79 GLN A N 1
ATOM 671 C CA . GLN A 1 79 ? -9.151 -7.422 17.877 1.00 98.12 79 GLN A CA 1
ATOM 672 C C . GLN A 1 79 ? -9.177 -7.199 16.363 1.00 98.12 79 GLN A C 1
ATOM 674 O O . GLN A 1 79 ? -8.153 -7.384 15.707 1.00 98.12 79 GLN A O 1
ATOM 679 N N . ASN A 1 80 ? -10.294 -6.698 15.826 1.00 97.81 80 ASN A N 1
ATOM 680 C CA . ASN A 1 80 ? -10.405 -6.372 14.403 1.00 97.81 80 ASN A CA 1
ATOM 681 C C . ASN A 1 80 ? -9.355 -5.333 13.978 1.00 97.81 80 ASN A C 1
ATOM 683 O O . ASN A 1 80 ? -8.756 -5.451 12.914 1.00 97.81 80 ASN A O 1
ATOM 687 N N . LEU A 1 81 ? -9.102 -4.310 14.803 1.00 98.00 81 LEU A N 1
ATOM 688 C CA . LEU A 1 81 ? -8.070 -3.314 14.513 1.00 98.00 81 LEU A CA 1
ATOM 689 C C . LEU A 1 81 ? -6.671 -3.945 14.472 1.00 98.00 81 LEU A C 1
ATOM 691 O O . LEU A 1 81 ? -5.898 -3.635 13.568 1.00 98.00 81 LEU A O 1
ATOM 695 N N . ALA A 1 82 ? -6.358 -4.831 15.417 1.00 98.06 82 ALA A N 1
ATOM 696 C CA . ALA A 1 82 ? -5.079 -5.532 15.461 1.00 98.06 82 ALA A CA 1
ATOM 697 C C . ALA A 1 82 ? -4.884 -6.461 14.251 1.00 98.06 82 ALA A C 1
ATOM 699 O O . ALA A 1 82 ? -3.769 -6.593 13.746 1.00 98.06 82 ALA A O 1
ATOM 700 N N . GLU A 1 83 ? -5.950 -7.093 13.758 1.00 98.12 83 GLU A N 1
ATOM 701 C CA . GLU A 1 83 ? -5.915 -7.886 12.525 1.00 98.12 83 GLU A CA 1
ATOM 702 C C . GLU A 1 83 ? -5.613 -7.020 11.299 1.00 98.12 83 GLU A C 1
ATOM 704 O O . GLU A 1 83 ? -4.697 -7.347 10.542 1.00 98.12 83 GLU A O 1
ATOM 709 N N . LEU A 1 84 ? -6.289 -5.875 11.152 1.00 97.69 84 LEU A N 1
ATOM 710 C CA . LEU A 1 84 ? -6.010 -4.936 10.059 1.00 97.69 84 LEU A CA 1
ATOM 711 C C . LEU A 1 84 ? -4.582 -4.375 10.127 1.00 97.69 84 LEU A C 1
ATOM 713 O O . LEU A 1 84 ? -3.944 -4.214 9.096 1.00 97.69 84 LEU A O 1
ATOM 717 N N . GLN A 1 85 ? -4.040 -4.128 11.324 1.00 97.94 85 GLN A N 1
ATOM 718 C CA . GLN A 1 85 ? -2.642 -3.702 11.492 1.00 97.94 85 GLN A CA 1
ATOM 719 C C . GLN A 1 85 ? -1.641 -4.778 11.049 1.00 97.94 85 GLN A C 1
ATOM 721 O O . GLN A 1 85 ? -0.596 -4.469 10.480 1.00 97.94 85 GLN A O 1
ATOM 726 N N . LYS A 1 86 ? -1.947 -6.059 11.282 1.00 98.06 86 LYS A N 1
ATOM 727 C CA . LYS A 1 86 ? -1.118 -7.160 10.768 1.00 98.06 86 LYS A CA 1
ATOM 728 C C . LYS A 1 86 ? -1.183 -7.235 9.246 1.00 98.06 86 LYS A C 1
ATOM 730 O O . LYS A 1 86 ? -0.164 -7.491 8.606 1.00 98.06 86 LYS A O 1
ATOM 735 N N . GLU A 1 87 ? -2.365 -7.033 8.671 1.00 97.25 87 GLU A N 1
ATOM 736 C CA . GLU A 1 87 ? -2.547 -6.967 7.221 1.00 97.25 87 GLU A CA 1
ATOM 737 C C . GLU A 1 87 ? -1.786 -5.781 6.613 1.00 97.25 87 GLU A C 1
ATOM 739 O O . GLU A 1 87 ? -1.103 -5.956 5.608 1.00 97.25 87 GLU A O 1
ATOM 744 N N . GLU A 1 88 ? -1.804 -4.621 7.272 1.00 97.81 88 GLU A N 1
ATOM 745 C CA . GLU A 1 88 ? -1.055 -3.429 6.867 1.00 97.81 88 GLU A CA 1
ATOM 746 C C . GLU A 1 88 ? 0.444 -3.718 6.809 1.00 97.81 88 GLU A C 1
ATOM 748 O O . GLU A 1 88 ? 1.087 -3.421 5.804 1.00 97.81 88 GLU A O 1
ATOM 753 N N . GLY A 1 89 ? 0.992 -4.359 7.845 1.00 97.44 89 GLY A N 1
ATOM 754 C CA . GLY A 1 89 ? 2.400 -4.750 7.865 1.00 97.44 89 GLY A CA 1
ATOM 755 C C . GLY A 1 89 ? 2.769 -5.680 6.705 1.00 97.44 89 GLY A C 1
ATOM 756 O O . GLY A 1 89 ? 3.803 -5.494 6.066 1.00 97.44 89 GLY A O 1
ATOM 757 N N . ARG A 1 90 ? 1.906 -6.650 6.371 1.00 97.50 90 ARG A N 1
ATOM 758 C CA . ARG A 1 90 ? 2.117 -7.535 5.209 1.00 97.50 90 ARG A CA 1
ATOM 759 C C . ARG A 1 90 ? 2.055 -6.764 3.894 1.00 97.50 90 ARG A C 1
ATOM 761 O O . ARG A 1 90 ? 2.890 -6.983 3.021 1.00 97.50 90 ARG A O 1
ATOM 768 N N . LEU A 1 91 ? 1.080 -5.873 3.751 1.00 97.81 91 LEU A N 1
ATOM 769 C CA . LEU A 1 91 ? 0.901 -5.074 2.545 1.00 97.81 91 LEU A CA 1
ATOM 770 C C . LEU A 1 91 ? 2.067 -4.104 2.330 1.00 97.81 91 LEU A C 1
ATOM 772 O O . LEU A 1 91 ? 2.516 -3.936 1.201 1.00 97.81 91 LEU A O 1
ATOM 776 N N . HIS A 1 92 ? 2.600 -3.524 3.404 1.00 97.56 92 HIS A N 1
ATOM 777 C CA . HIS A 1 92 ? 3.772 -2.659 3.349 1.00 97.56 92 HIS A CA 1
ATOM 778 C C . HIS A 1 92 ? 4.996 -3.392 2.784 1.00 97.56 92 HIS A C 1
ATOM 780 O O . HIS A 1 92 ? 5.605 -2.907 1.834 1.00 97.56 92 HIS A O 1
ATOM 786 N N . LEU A 1 93 ? 5.281 -4.605 3.270 1.00 97.88 93 LEU A N 1
ATOM 787 C CA . LEU A 1 93 ? 6.371 -5.437 2.743 1.00 97.88 93 LEU A CA 1
ATOM 788 C C . LEU A 1 93 ? 6.191 -5.765 1.250 1.00 97.88 93 LEU A C 1
ATOM 790 O O . LEU A 1 93 ? 7.159 -5.781 0.485 1.00 97.88 93 LEU A O 1
ATOM 794 N N . LEU A 1 94 ? 4.950 -6.011 0.813 1.00 97.69 94 LEU A N 1
ATOM 795 C CA . LEU A 1 94 ? 4.644 -6.230 -0.604 1.00 97.69 94 LEU A CA 1
ATOM 796 C C . LEU A 1 94 ? 4.888 -4.970 -1.440 1.00 97.69 94 LEU A C 1
ATOM 798 O O . LEU A 1 94 ? 5.446 -5.070 -2.530 1.00 97.69 94 LEU A O 1
ATOM 802 N N . ILE A 1 95 ? 4.508 -3.794 -0.933 1.00 98.25 95 ILE A N 1
ATOM 803 C CA . ILE A 1 95 ? 4.757 -2.505 -1.593 1.00 98.25 95 ILE A CA 1
ATOM 804 C C . ILE A 1 95 ? 6.259 -2.263 -1.743 1.00 98.25 95 ILE A C 1
ATOM 806 O O . ILE A 1 95 ? 6.702 -1.948 -2.845 1.00 98.25 95 ILE A O 1
ATOM 810 N N . GLU A 1 96 ? 7.048 -2.450 -0.685 1.00 98.00 96 GLU A N 1
ATOM 811 C CA . GLU A 1 96 ? 8.506 -2.275 -0.732 1.00 98.00 96 GLU A CA 1
ATOM 812 C C . GLU A 1 96 ? 9.159 -3.224 -1.743 1.00 98.00 96 GLU A C 1
ATOM 814 O O . GLU A 1 96 ? 9.967 -2.810 -2.579 1.00 98.00 96 GLU A O 1
ATOM 819 N N . THR A 1 97 ? 8.747 -4.495 -1.726 1.00 97.81 97 THR A N 1
ATOM 820 C CA . THR A 1 97 ? 9.207 -5.490 -2.701 1.00 97.81 97 THR A CA 1
ATOM 821 C C . THR A 1 97 ? 8.869 -5.038 -4.121 1.00 97.81 97 THR A C 1
ATOM 823 O O . THR A 1 97 ? 9.732 -5.015 -5.000 1.00 97.81 97 THR A O 1
ATOM 826 N N . GLN A 1 98 ? 7.629 -4.603 -4.353 1.00 97.50 98 GLN A N 1
ATOM 827 C CA . GLN A 1 98 ? 7.178 -4.165 -5.668 1.00 97.50 98 GLN A CA 1
ATOM 828 C C . GLN A 1 98 ? 7.925 -2.912 -6.147 1.00 97.50 98 GLN A C 1
ATOM 830 O O . GLN A 1 98 ? 8.307 -2.848 -7.316 1.00 97.50 98 GLN A O 1
ATOM 835 N N . GLN A 1 99 ? 8.194 -1.950 -5.262 1.00 97.88 99 GLN A N 1
ATOM 836 C CA . GLN A 1 99 ? 9.001 -0.764 -5.563 1.00 97.88 99 GLN A CA 1
ATOM 837 C C . GLN A 1 99 ? 10.420 -1.139 -5.999 1.00 97.88 99 GLN A C 1
ATOM 839 O O . GLN A 1 99 ? 10.915 -0.611 -6.997 1.00 97.88 99 GLN A O 1
ATOM 844 N N . SER A 1 100 ? 11.052 -2.088 -5.302 1.00 97.81 100 SER A N 1
ATOM 845 C CA . SER A 1 100 ? 12.368 -2.607 -5.680 1.00 97.81 100 SER A CA 1
ATOM 846 C C . SER A 1 100 ? 12.337 -3.250 -7.072 1.00 97.81 100 SER A C 1
ATOM 848 O O . SER A 1 100 ? 13.115 -2.867 -7.949 1.00 97.81 100 SER A O 1
ATOM 850 N N . THR A 1 101 ? 11.368 -4.133 -7.339 1.00 96.44 101 THR A N 1
ATOM 851 C CA . THR A 1 101 ? 11.263 -4.779 -8.660 1.00 96.44 101 THR A CA 1
ATOM 852 C C . THR A 1 101 ? 10.947 -3.795 -9.790 1.00 96.44 101 THR A C 1
ATOM 854 O O . THR A 1 101 ? 11.359 -4.015 -10.936 1.00 96.44 101 THR A O 1
ATOM 857 N N . LEU A 1 102 ? 10.201 -2.722 -9.506 1.00 97.50 102 LEU A N 1
ATOM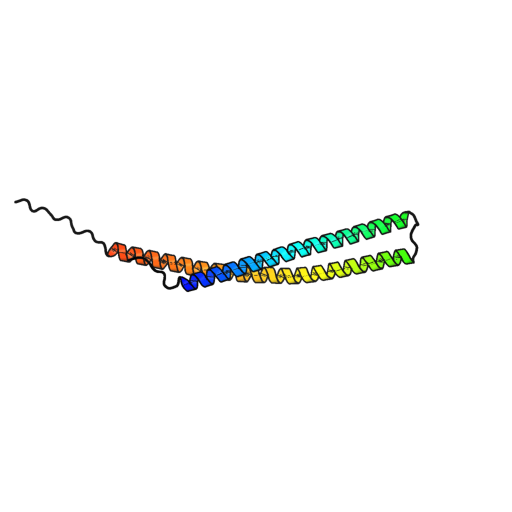 858 C CA . LEU A 1 102 ? 9.918 -1.662 -10.467 1.00 97.50 102 LEU A CA 1
ATOM 859 C C . LEU A 1 102 ? 11.201 -0.911 -10.816 1.00 97.50 102 LEU A C 1
ATOM 861 O O . LEU A 1 102 ? 11.484 -0.730 -11.999 1.00 97.50 102 LEU A O 1
ATOM 865 N N . LEU A 1 103 ? 12.000 -0.547 -9.812 1.00 97.75 103 LEU A N 1
ATOM 866 C CA . LEU A 1 103 ? 13.275 0.132 -10.015 1.00 97.75 103 LEU A CA 1
ATOM 867 C C . LEU A 1 103 ? 14.215 -0.686 -10.912 1.00 97.75 103 LEU A C 1
ATOM 869 O O . LEU A 1 103 ? 14.808 -0.143 -11.844 1.00 97.75 103 LEU A O 1
ATOM 873 N N . GLU A 1 104 ? 14.319 -1.995 -10.682 1.00 96.19 104 GLU A N 1
ATOM 874 C CA . GLU A 1 104 ? 15.095 -2.896 -11.545 1.00 96.19 104 GLU A CA 1
ATOM 875 C C . GLU A 1 104 ? 14.582 -2.877 -12.992 1.00 96.19 104 GLU A C 1
ATOM 877 O O . GLU A 1 104 ? 15.361 -2.743 -13.938 1.00 96.19 104 GLU A O 1
ATOM 882 N N . SER A 1 105 ? 13.258 -2.924 -13.172 1.00 95.69 105 SER A N 1
ATOM 883 C CA . SER A 1 105 ? 12.624 -2.861 -14.493 1.00 95.69 105 SER A CA 1
ATOM 884 C C . SER A 1 105 ? 12.911 -1.541 -15.211 1.00 95.69 105 SER A C 1
ATOM 886 O O . SER A 1 105 ? 13.160 -1.523 -16.416 1.00 95.69 105 SER A O 1
ATOM 888 N N . GLU A 1 106 ? 12.897 -0.424 -14.485 1.00 96.50 106 GLU A N 1
ATOM 889 C CA . GLU A 1 106 ? 13.225 0.894 -15.030 1.00 96.50 106 GLU A CA 1
ATOM 890 C C . GLU A 1 106 ? 14.692 0.980 -15.453 1.00 96.50 106 GLU A C 1
ATOM 892 O O . GLU A 1 106 ? 15.004 1.524 -16.516 1.00 96.50 106 GLU A O 1
ATOM 897 N N . GLN A 1 107 ? 15.598 0.394 -14.668 1.00 97.50 107 GLN A N 1
ATOM 898 C CA . GLN A 1 107 ? 17.006 0.298 -15.041 1.00 97.50 107 GLN A CA 1
ATOM 899 C C . GLN A 1 107 ? 17.206 -0.542 -16.306 1.00 97.50 107 GLN A C 1
ATOM 901 O O . GLN A 1 107 ? 18.023 -0.173 -17.151 1.00 97.50 107 GLN A O 1
ATOM 906 N N . GLU A 1 108 ? 16.480 -1.651 -16.463 1.00 95.12 108 GLU A N 1
ATOM 907 C CA . GLU A 1 108 ? 16.533 -2.473 -17.675 1.00 95.12 108 GLU A CA 1
ATOM 908 C C . GLU A 1 108 ? 16.063 -1.707 -18.911 1.00 95.12 108 GLU A C 1
ATOM 910 O O . GLU A 1 108 ? 16.798 -1.650 -19.899 1.00 95.12 108 GLU A O 1
ATOM 915 N N . VAL A 1 109 ? 14.902 -1.051 -18.847 1.00 96.44 109 VAL A N 1
ATOM 916 C CA . VAL A 1 109 ? 14.397 -0.227 -19.959 1.00 96.44 109 VAL A CA 1
ATOM 917 C C . VAL A 1 109 ? 15.413 0.859 -20.327 1.00 96.44 109 VAL A C 1
ATOM 919 O O . VAL A 1 109 ? 15.785 0.990 -21.494 1.00 96.44 109 VAL A O 1
ATOM 922 N N . LYS A 1 110 ? 15.982 1.547 -19.329 1.00 96.81 110 LYS A N 1
ATOM 923 C CA . LYS A 1 110 ? 17.007 2.581 -19.540 1.00 96.81 110 LYS A CA 1
ATOM 924 C C . LYS A 1 110 ? 18.284 2.042 -20.193 1.00 96.81 110 LYS A C 1
ATOM 926 O O . LYS A 1 110 ? 18.957 2.766 -20.931 1.00 96.81 110 LYS A O 1
ATOM 931 N N . LYS A 1 111 ? 18.660 0.781 -19.941 1.00 96.44 111 LYS A N 1
ATOM 932 C CA . LYS A 1 111 ? 19.783 0.131 -20.644 1.00 96.44 111 LYS A CA 1
ATOM 933 C C . LYS A 1 111 ? 19.463 -0.031 -22.132 1.00 96.44 111 LYS A C 1
ATOM 935 O O . LYS A 1 111 ? 20.323 0.284 -22.953 1.00 96.44 111 LYS A O 1
ATOM 940 N N . PHE A 1 112 ? 18.253 -0.471 -22.486 1.00 94.69 112 PHE A N 1
ATOM 941 C CA . PHE A 1 112 ? 17.841 -0.610 -23.887 1.00 94.69 112 PHE A CA 1
ATOM 942 C C . PHE A 1 112 ? 17.754 0.736 -24.611 1.00 94.69 112 PHE A C 1
ATOM 944 O O . PHE A 1 112 ? 18.265 0.837 -25.723 1.00 94.69 112 PHE A O 1
ATOM 951 N N . GLU A 1 113 ? 17.213 1.774 -23.970 1.00 95.00 113 GLU A N 1
ATOM 952 C CA . GLU A 1 113 ? 17.172 3.136 -24.526 1.00 95.00 113 GLU A CA 1
ATOM 953 C C . GLU A 1 113 ? 18.579 3.652 -24.861 1.00 95.00 113 GLU A C 1
ATOM 955 O O . GLU A 1 113 ? 18.836 4.109 -25.975 1.00 95.00 113 GLU A O 1
ATOM 960 N N . LYS A 1 114 ? 19.535 3.489 -23.936 1.00 96.69 114 LYS A N 1
ATOM 961 C CA . LYS A 1 114 ? 20.939 3.868 -24.166 1.00 96.69 114 LYS A CA 1
ATOM 962 C C . LYS A 1 114 ? 21.601 3.053 -25.278 1.00 96.69 114 LYS A C 1
ATOM 964 O O . LYS A 1 114 ? 22.456 3.571 -25.995 1.00 96.69 114 LYS A O 1
ATOM 969 N N . LEU A 1 115 ? 21.274 1.766 -25.402 1.00 95.50 115 LEU A N 1
ATOM 970 C CA . LEU A 1 115 ? 21.789 0.924 -26.487 1.00 95.50 115 LEU A CA 1
ATOM 971 C C . LEU A 1 115 ? 21.233 1.365 -27.842 1.00 95.50 115 LEU A C 1
ATOM 973 O O . LEU A 1 115 ? 21.989 1.429 -28.812 1.00 95.50 115 LEU A O 1
ATOM 977 N N . GLU A 1 116 ? 19.942 1.688 -27.902 1.00 94.94 116 GLU A N 1
ATOM 978 C CA . GLU A 1 116 ? 19.297 2.221 -29.098 1.00 94.94 116 GLU A CA 1
ATOM 979 C C . GLU A 1 116 ? 19.938 3.546 -29.522 1.00 94.94 116 GLU A C 1
ATOM 981 O O . GLU A 1 116 ? 20.313 3.703 -30.685 1.00 94.94 116 GLU A O 1
ATOM 986 N N . GLU A 1 117 ? 20.130 4.469 -28.579 1.00 95.12 117 GLU A N 1
ATOM 987 C CA . GLU A 1 117 ? 20.766 5.765 -28.822 1.00 95.12 117 GLU A CA 1
ATOM 988 C C . GLU A 1 117 ? 22.190 5.608 -29.374 1.00 95.12 117 GLU A C 1
ATOM 990 O O . GLU A 1 117 ? 22.522 6.197 -30.406 1.00 95.12 117 GLU A O 1
ATOM 995 N N . LYS A 1 118 ? 23.007 4.739 -28.764 1.00 95.12 118 LYS A N 1
ATOM 996 C CA . LYS A 1 118 ? 24.368 4.446 -29.243 1.00 95.12 118 LYS A CA 1
ATOM 997 C C . LYS A 1 118 ? 24.380 3.874 -30.660 1.00 95.12 118 LYS A C 1
ATOM 999 O O . LYS A 1 118 ? 25.187 4.305 -31.482 1.00 95.12 118 LYS A O 1
ATOM 1004 N N . GLN A 1 119 ? 23.502 2.915 -30.966 1.00 93.00 119 GLN A N 1
ATOM 1005 C CA . GLN A 1 119 ? 23.418 2.341 -32.315 1.00 93.00 119 GLN A CA 1
ATOM 1006 C C . GLN A 1 119 ? 22.951 3.376 -33.339 1.00 93.00 119 GLN A C 1
ATOM 1008 O O . GLN A 1 119 ? 23.458 3.409 -34.459 1.00 93.00 119 GLN A O 1
ATOM 1013 N N . ARG A 1 120 ? 22.019 4.251 -32.953 1.00 93.19 120 ARG A N 1
ATOM 1014 C CA . ARG A 1 120 ? 21.533 5.340 -33.802 1.00 93.19 120 ARG A CA 1
ATOM 1015 C C . ARG A 1 120 ? 22.637 6.349 -34.102 1.00 93.19 120 ARG A C 1
ATOM 1017 O O . ARG A 1 120 ? 22.792 6.763 -35.248 1.00 93.19 120 ARG A O 1
ATOM 1024 N N . GLU A 1 121 ? 23.433 6.711 -33.099 1.00 93.31 121 GLU A N 1
ATOM 1025 C CA . GLU A 1 121 ? 24.585 7.594 -33.274 1.00 93.31 121 GLU A CA 1
ATOM 1026 C C . GLU A 1 121 ? 25.643 6.969 -34.196 1.00 93.31 121 GLU A C 1
ATOM 1028 O O . GLU A 1 121 ? 26.149 7.641 -35.096 1.00 93.31 121 GLU A O 1
ATOM 1033 N N . GLN A 1 122 ? 25.951 5.681 -34.017 1.00 90.75 122 GLN A N 1
ATOM 1034 C CA . GLN A 1 122 ? 26.871 4.951 -34.895 1.00 90.75 122 GLN A CA 1
ATOM 1035 C C . GLN A 1 122 ? 26.372 4.924 -36.340 1.00 90.75 122 GLN A C 1
ATOM 1037 O O . GLN A 1 122 ? 27.137 5.247 -37.243 1.00 90.75 122 GLN A O 1
ATOM 1042 N N . TYR A 1 123 ? 25.091 4.603 -36.542 1.00 90.62 123 TYR A N 1
ATOM 1043 C CA . TYR A 1 123 ? 24.452 4.592 -37.856 1.00 90.62 123 TYR A CA 1
ATOM 1044 C C . TYR A 1 123 ? 24.511 5.960 -38.547 1.00 90.62 123 TYR A C 1
ATOM 1046 O O . TYR A 1 123 ? 24.800 6.045 -39.740 1.00 90.62 123 TYR A O 1
ATOM 1054 N N . ARG A 1 124 ? 24.278 7.045 -37.795 1.00 90.19 124 ARG A N 1
ATOM 1055 C CA . ARG A 1 124 ? 24.405 8.414 -38.309 1.00 90.19 124 ARG A CA 1
ATOM 1056 C C . ARG A 1 124 ? 25.842 8.704 -38.756 1.00 90.19 124 ARG A C 1
ATOM 1058 O O . ARG A 1 124 ? 26.036 9.146 -39.882 1.00 90.19 124 ARG A O 1
ATOM 1065 N N . LYS A 1 125 ? 26.842 8.378 -37.928 1.00 89.81 125 LYS A N 1
ATOM 1066 C CA . LYS A 1 125 ? 28.268 8.597 -38.242 1.00 89.81 125 LYS A CA 1
ATOM 1067 C C . LYS A 1 125 ? 28.738 7.817 -39.475 1.00 89.81 125 LYS A C 1
ATOM 1069 O O . LYS A 1 125 ? 29.527 8.342 -40.260 1.00 89.81 125 LYS A O 1
ATOM 1074 N N . THR A 1 126 ? 28.293 6.572 -39.660 1.00 86.19 126 THR A N 1
ATOM 1075 C CA . THR A 1 126 ? 28.630 5.790 -40.862 1.00 86.19 126 THR A CA 1
ATOM 1076 C C . THR A 1 126 ? 27.959 6.343 -42.113 1.00 86.19 126 THR A C 1
ATOM 1078 O O . THR A 1 126 ? 28.610 6.409 -43.154 1.00 86.19 126 THR A O 1
ATOM 1081 N N . HIS A 1 127 ? 26.706 6.796 -42.022 1.00 79.25 127 HIS A N 1
ATOM 1082 C CA . HIS A 1 127 ? 26.026 7.423 -43.156 1.00 79.25 127 HIS A CA 1
ATOM 1083 C C . HIS A 1 127 ? 26.605 8.796 -43.527 1.00 79.25 127 HIS A C 1
ATOM 1085 O O . HIS A 1 127 ? 26.774 9.069 -44.713 1.00 79.25 127 HIS A O 1
ATOM 1091 N N . GLU A 1 128 ? 26.987 9.621 -42.552 1.00 70.81 128 GLU A N 1
ATOM 1092 C CA . GLU A 1 128 ? 27.662 10.905 -42.795 1.00 70.81 128 GLU A CA 1
ATOM 1093 C C . GLU A 1 128 ? 29.041 10.716 -43.450 1.00 70.81 128 GLU A C 1
ATOM 1095 O O . GLU A 1 128 ? 29.369 11.429 -44.392 1.00 70.81 128 GLU A O 1
ATOM 1100 N N . ARG A 1 129 ? 29.827 9.705 -43.044 1.00 62.47 129 ARG A N 1
ATOM 1101 C CA . ARG A 1 129 ? 31.111 9.375 -43.702 1.00 62.47 129 ARG A CA 1
ATOM 1102 C C . ARG A 1 129 ? 30.968 8.859 -45.134 1.00 62.47 129 ARG A C 1
ATOM 1104 O O . ARG A 1 129 ? 31.916 8.971 -45.901 1.00 62.47 129 ARG A O 1
ATOM 1111 N N . SER A 1 130 ? 29.823 8.273 -45.485 1.00 59.25 130 SER A N 1
ATOM 1112 C CA . SER A 1 130 ? 29.556 7.783 -46.845 1.00 59.25 130 SER A CA 1
ATOM 1113 C C . SER A 1 130 ? 29.118 8.879 -47.826 1.00 59.25 130 SER A C 1
ATOM 1115 O O . SER A 1 130 ? 29.030 8.620 -49.023 1.00 59.25 130 SER A O 1
ATOM 1117 N N . TRP A 1 131 ? 28.863 10.099 -47.337 1.00 54.62 131 TRP A N 1
ATOM 1118 C CA . TRP A 1 131 ? 28.551 11.271 -48.152 1.00 54.62 131 TRP A CA 1
ATOM 1119 C C . TRP A 1 131 ? 29.768 12.205 -48.199 1.00 54.62 131 TRP A C 1
ATOM 1121 O O . TRP A 1 131 ? 29.879 13.158 -47.435 1.00 54.62 131 TRP A O 1
ATOM 1131 N N . THR A 1 132 ? 30.713 11.919 -49.093 1.00 58.41 132 THR A N 1
ATOM 1132 C CA . THR A 1 132 ? 31.700 12.907 -49.546 1.00 58.41 132 THR A CA 1
ATOM 1133 C C . THR A 1 132 ? 31.088 13.667 -50.723 1.00 58.41 132 THR A C 1
ATOM 1135 O O . THR A 1 132 ? 30.812 13.042 -51.751 1.00 58.41 132 THR A O 1
ATOM 1138 N N . PRO A 1 133 ? 30.842 14.988 -50.620 1.00 57.94 133 PRO A N 1
ATOM 1139 C CA . PRO A 1 133 ? 30.427 15.758 -51.781 1.00 57.94 133 PRO A CA 1
ATOM 1140 C C . PRO A 1 133 ? 31.526 15.666 -52.853 1.00 57.94 133 PRO A C 1
ATOM 1142 O O . PRO A 1 133 ? 32.710 15.722 -52.502 1.00 57.94 133 PRO A O 1
ATOM 1145 N N . PRO A 1 134 ? 31.174 15.490 -54.141 1.00 55.97 134 PRO A N 1
ATOM 1146 C CA . PRO A 1 134 ? 32.166 15.499 -55.207 1.00 55.97 134 PRO A CA 1
ATOM 1147 C C . PRO A 1 134 ? 32.952 16.811 -55.136 1.00 55.97 134 PRO A C 1
ATOM 1149 O O . PRO A 1 134 ? 32.366 17.878 -54.939 1.00 55.97 134 PRO A O 1
ATOM 1152 N N . ALA A 1 135 ? 34.281 16.717 -55.242 1.00 64.94 135 ALA A N 1
ATOM 1153 C CA . ALA A 1 135 ? 35.154 17.884 -55.249 1.00 64.94 135 ALA A CA 1
ATOM 1154 C C . ALA A 1 135 ? 34.650 18.892 -56.298 1.00 64.94 135 ALA A C 1
ATOM 1156 O O . ALA A 1 135 ? 34.246 18.458 -57.383 1.00 64.94 135 ALA A O 1
ATOM 1157 N N . PRO A 1 136 ? 34.641 20.207 -56.003 1.00 59.97 136 PRO A N 1
ATOM 1158 C CA . PRO A 1 136 ? 34.249 21.197 -56.993 1.00 59.97 136 PRO A CA 1
ATOM 1159 C C . PRO A 1 136 ? 35.148 21.012 -58.215 1.00 59.97 136 PRO A C 1
ATOM 1161 O O . PRO A 1 136 ? 36.373 21.085 -58.099 1.00 59.97 136 PRO A O 1
ATOM 1164 N N . MET A 1 137 ? 34.538 20.700 -59.363 1.00 55.62 137 MET A N 1
ATOM 1165 C CA . MET A 1 137 ? 35.245 20.636 -60.637 1.00 55.62 137 MET A CA 1
ATOM 1166 C C . MET A 1 137 ? 35.956 21.975 -60.821 1.00 55.62 137 MET A C 1
ATOM 1168 O O . MET A 1 137 ? 35.310 23.017 -60.920 1.00 55.62 137 MET A O 1
ATOM 1172 N N . GLN A 1 138 ? 37.289 21.953 -60.790 1.00 58.34 138 GLN A N 1
ATOM 1173 C CA . GLN A 1 138 ? 38.085 23.092 -61.220 1.00 58.34 138 GLN A CA 1
ATOM 1174 C C . GLN A 1 138 ? 37.757 23.306 -62.695 1.00 58.34 138 GLN A C 1
ATOM 1176 O O . GLN A 1 138 ? 38.093 22.468 -63.532 1.00 58.34 138 GLN A O 1
ATOM 1181 N N . ASN A 1 139 ? 37.052 24.396 -62.991 1.00 55.88 139 ASN A N 1
ATOM 1182 C CA . ASN A 1 139 ? 36.892 24.874 -64.353 1.00 55.88 139 ASN A CA 1
ATOM 1183 C C . ASN A 1 139 ? 38.298 25.166 -64.887 1.00 55.88 139 ASN A C 1
ATOM 1185 O O . ASN A 1 139 ? 38.959 26.104 -64.443 1.00 55.88 139 ASN A O 1
ATOM 1189 N N . PHE A 1 140 ? 38.776 24.303 -65.781 1.00 53.56 140 PHE A N 1
ATOM 1190 C CA . PHE A 1 140 ? 39.914 24.598 -66.635 1.00 53.56 140 PHE A CA 1
ATOM 1191 C C . PHE A 1 140 ? 39.424 25.583 -67.695 1.00 53.56 140 PHE A C 1
ATOM 1193 O O . PHE A 1 140 ? 38.916 25.173 -68.738 1.00 53.56 140 PHE A O 1
ATOM 1200 N N . ASP A 1 141 ? 39.535 26.875 -67.400 1.00 57.09 141 ASP A N 1
ATOM 1201 C CA . ASP A 1 141 ? 39.440 27.902 -68.431 1.00 57.09 141 ASP A CA 1
ATOM 1202 C C . ASP A 1 141 ? 40.745 27.904 -69.243 1.00 57.09 141 ASP A C 1
ATOM 1204 O O . ASP A 1 141 ? 41.846 27.859 -68.685 1.00 57.09 141 ASP A O 1
ATOM 1208 N N . SER A 1 142 ? 40.573 27.850 -70.568 1.00 60.19 142 SER A N 1
ATOM 1209 C CA . SER A 1 142 ? 41.613 27.843 -71.610 1.00 60.19 142 SER A CA 1
ATOM 1210 C C . SER A 1 142 ? 42.105 29.243 -71.958 1.00 60.19 142 SER A C 1
ATOM 1212 O O . SER A 1 142 ? 41.303 30.195 -71.827 1.00 60.19 142 SER A O 1
#

Foldseek 3Di:
DDDDDPCVVVLVVLVVVLVVLVVVLVVLVVVLVVLVVVLVVLVVVLVVLVVVLVVCVVVVNDDPVNVVVSVVVSVVSVVVSVVSVVVSVVSVVVSVVSVVVSVVSVVVSVVSVVVSVVSVVVVVVVVVVVDDPPDPPDPPDD

Secondary structure (DSSP, 8-state):
-----TTHHHHHHHHHHHHHHHHHHHHHHHHHHHHHHHHHHHHHHHHHHHHHHHHHHHTT---HHHHHHHHHHHHHHHHHHHHHHHHHHHHHHHHHHHHHHHHHHHHHHHHHHHHHHHHHHHHHHHHHHT--PPPP------

pLDDT: mean 91.21, std 11.92, range [53.56, 98.38]

Sequence (142 aa):
MAFHFRLRTVQKVQELKRDEKKQTLAELLQKQNELHEKMASIRKKIARTRSERAQRMSEKMLSMDQLRQFHQFECRLEQNLAELQKEEGRLHLLIETQQSTLLESEQEVKKFEKLEEKQREQYRKTHERSWTPPAPMQNFDS

Radius of gyration: 33.78 Å; chains: 1; bounding box: 70×36×108 Å